Protein AF-A0A2Z5FTV1-F1 (afdb_monomer_lite)

Sequence (149 aa):
MIPKPLNTVTEEDLVSLVTNGVAEGRTIDYKRDLPGNSDGDKKELLADVSSFANTGGGDLVFGMDEAGGLPTLITGTGAADLDLEVRRLDSIIAAGLSPRIRHSIRSVTTAAGPSVLIIRVERSWAGPHRSSMAAMTSSMAGTPAANIR

Radius of gyration: 22.81 Å; chains: 1; bounding box: 42×76×60 Å

pLDDT: mean 82.31, std 16.93, range [32.03, 95.31]

Foldseek 3Di:
DQPDDPVPDAVVSVVVQQVVQVFDDQAEDEEQEQQDPDPVSLVVLLVNLVSLQQPAWHKYKYQFDDDPRTTHDRRAHPDPDVVVVLVVSVVSQQVPDPPRWDKDKDWYADPVGGIMIMITTHHHPPDDPDPPPVPPPDDDDDDDDDDDD

Structure (mmCIF, N/CA/C/O backbone):
data_AF-A0A2Z5FTV1-F1
#
_entry.id   AF-A0A2Z5FTV1-F1
#
loop_
_atom_site.group_PDB
_atom_site.id
_atom_site.type_symbol
_atom_site.label_atom_id
_atom_site.label_alt_id
_atom_site.label_comp_id
_atom_site.label_asym_id
_atom_site.label_entity_id
_atom_site.label_seq_id
_atom_site.pdbx_PDB_ins_code
_atom_site.Cartn_x
_atom_site.Cartn_y
_atom_site.Cartn_z
_atom_site.occupancy
_atom_site.B_iso_or_equiv
_atom_site.auth_seq_id
_atom_site.auth_comp_id
_atom_site.auth_asym_id
_atom_site.auth_atom_id
_atom_site.pdbx_PDB_model_num
ATOM 1 N N . MET A 1 1 ? -5.127 -10.205 -1.981 1.00 82.75 1 MET A N 1
ATOM 2 C CA . MET A 1 1 ? -5.760 -9.176 -2.829 1.00 82.75 1 MET A CA 1
ATOM 3 C C . MET A 1 1 ? -7.222 -9.069 -2.445 1.00 82.75 1 MET A C 1
ATOM 5 O O . MET A 1 1 ? -7.867 -10.096 -2.257 1.00 82.75 1 MET A O 1
ATOM 9 N N . ILE A 1 2 ? -7.738 -7.851 -2.326 1.00 86.06 2 ILE A N 1
ATOM 10 C CA . ILE A 1 2 ? -9.138 -7.566 -2.016 1.00 86.06 2 ILE A CA 1
ATOM 11 C C . ILE A 1 2 ? -9.994 -8.017 -3.215 1.00 86.06 2 ILE A C 1
ATOM 13 O O . ILE A 1 2 ? -9.803 -7.488 -4.317 1.00 86.06 2 ILE A O 1
ATOM 17 N N . PRO A 1 3 ? -10.936 -8.968 -3.048 1.00 84.94 3 PRO A N 1
ATOM 18 C CA . PRO A 1 3 ? -11.700 -9.582 -4.140 1.00 84.94 3 PRO A CA 1
ATOM 19 C C . PRO A 1 3 ? -12.846 -8.683 -4.644 1.00 84.94 3 PRO A C 1
ATOM 21 O O . PRO A 1 3 ? -13.974 -9.127 -4.839 1.00 84.94 3 PRO A O 1
ATOM 24 N N . LYS A 1 4 ? -12.566 -7.393 -4.841 1.00 88.12 4 LYS A N 1
ATOM 25 C CA . LYS A 1 4 ? -13.489 -6.378 -5.360 1.00 88.12 4 LYS A CA 1
ATOM 26 C C . LYS A 1 4 ? -12.749 -5.425 -6.291 1.00 88.12 4 LYS A C 1
ATOM 28 O O . LYS A 1 4 ? -11.550 -5.233 -6.094 1.00 88.12 4 LYS A O 1
ATOM 33 N N . PRO A 1 5 ? -13.417 -4.807 -7.278 1.00 88.12 5 PRO A N 1
ATOM 34 C CA . PRO A 1 5 ? -12.839 -3.716 -8.058 1.00 88.12 5 PRO A CA 1
ATOM 35 C C . PRO A 1 5 ? -12.272 -2.619 -7.151 1.00 88.12 5 PRO A C 1
ATOM 37 O O . PRO A 1 5 ? -12.908 -2.236 -6.167 1.00 88.12 5 PRO A O 1
ATOM 40 N N . LEU A 1 6 ? -11.071 -2.112 -7.465 1.00 89.88 6 LEU A N 1
ATOM 41 C CA . LEU A 1 6 ? -10.389 -1.169 -6.575 1.00 89.88 6 LEU A CA 1
ATOM 42 C C . LEU A 1 6 ? -11.251 0.067 -6.323 1.00 89.88 6 LEU A C 1
ATOM 44 O O . LEU A 1 6 ? -11.287 0.530 -5.198 1.00 89.88 6 LEU A O 1
ATOM 48 N N . ASN A 1 7 ? -11.984 0.555 -7.324 1.00 89.19 7 ASN A N 1
ATOM 49 C CA . ASN A 1 7 ? -12.878 1.715 -7.254 1.00 89.19 7 ASN A CA 1
ATOM 50 C C . ASN A 1 7 ? -14.146 1.518 -6.402 1.00 89.19 7 ASN A C 1
ATOM 52 O O . ASN A 1 7 ? -14.810 2.507 -6.105 1.00 89.19 7 ASN A O 1
ATOM 56 N N . THR A 1 8 ? -14.480 0.290 -5.996 1.00 89.94 8 THR A N 1
ATOM 57 C CA . THR A 1 8 ? -15.671 0.002 -5.173 1.00 89.94 8 THR A CA 1
ATOM 58 C C . THR A 1 8 ? -15.354 -0.372 -3.729 1.00 89.94 8 THR A C 1
ATOM 60 O O . THR A 1 8 ? -16.274 -0.483 -2.934 1.00 89.94 8 THR A O 1
ATOM 63 N N . VAL A 1 9 ? -14.080 -0.577 -3.380 1.00 92.00 9 VAL A N 1
ATOM 64 C CA . VAL A 1 9 ? -13.615 -0.807 -1.996 1.00 92.00 9 VAL A CA 1
ATOM 65 C C . VAL A 1 9 ? -14.124 0.281 -1.033 1.00 92.00 9 VAL A C 1
ATOM 67 O O . VAL A 1 9 ? -13.969 1.473 -1.287 1.00 92.00 9 VAL A O 1
ATOM 70 N N . THR A 1 10 ? -14.742 -0.084 0.074 1.00 92.00 10 THR A N 1
ATOM 71 C CA . THR A 1 10 ? -15.203 0.888 1.080 1.00 92.00 10 THR A CA 1
ATOM 72 C C . THR A 1 10 ? -14.448 0.716 2.391 1.00 92.00 10 THR A C 1
ATOM 74 O O . THR A 1 10 ? -13.625 -0.184 2.542 1.00 92.00 10 THR A O 1
ATOM 77 N N . GLU A 1 11 ? -14.718 1.586 3.362 1.00 91.06 11 GLU A N 1
ATOM 78 C CA . GLU A 1 11 ? -14.244 1.391 4.734 1.00 91.06 11 GLU A CA 1
ATOM 79 C C . GLU A 1 11 ? -14.677 0.030 5.301 1.00 91.06 11 GLU A C 1
ATOM 81 O O . GLU A 1 11 ? -13.872 -0.648 5.932 1.00 91.06 11 GLU A O 1
ATOM 86 N N . GLU A 1 12 ? -15.905 -0.417 5.021 1.00 91.38 12 GLU A N 1
ATOM 87 C CA . GLU A 1 12 ? -16.414 -1.720 5.478 1.00 91.38 12 GLU A CA 1
ATOM 88 C C . GLU A 1 12 ? -15.550 -2.887 4.985 1.00 91.38 12 GLU A C 1
ATOM 90 O O . GLU A 1 12 ? -15.354 -3.872 5.700 1.00 91.38 12 GLU A O 1
ATOM 95 N N . ASP A 1 13 ? -14.989 -2.772 3.779 1.00 92.19 13 ASP A N 1
ATOM 96 C CA . ASP A 1 13 ? -14.063 -3.766 3.242 1.00 92.19 13 ASP A CA 1
ATOM 97 C C . ASP A 1 13 ? -12.748 -3.785 4.024 1.00 92.19 13 ASP A C 1
ATOM 99 O O . ASP A 1 13 ? -12.241 -4.860 4.338 1.00 92.19 13 ASP A O 1
ATOM 103 N N . LEU A 1 14 ? -12.217 -2.616 4.391 1.00 91.06 14 LEU A N 1
ATOM 104 C CA . LEU A 1 14 ? -11.002 -2.505 5.205 1.00 91.06 14 LEU A CA 1
ATOM 105 C C . LEU A 1 14 ? -11.221 -3.068 6.612 1.00 91.06 14 LEU A C 1
ATOM 107 O O . LEU A 1 14 ? -10.403 -3.842 7.107 1.00 91.06 14 LEU A O 1
ATOM 111 N N . VAL A 1 15 ? -12.365 -2.753 7.226 1.00 91.50 15 VAL A N 1
ATOM 112 C CA . VAL A 1 15 ? -12.777 -3.325 8.516 1.00 91.50 15 VAL A CA 1
ATOM 113 C C . VAL A 1 15 ? -12.927 -4.840 8.407 1.00 91.50 15 VAL A C 1
ATOM 115 O O . VAL A 1 15 ? -12.537 -5.566 9.321 1.00 91.50 15 VAL A O 1
ATOM 118 N N . SER A 1 16 ? -13.424 -5.344 7.276 1.00 92.19 16 SER A N 1
ATOM 119 C CA . SER A 1 16 ? -13.532 -6.783 7.029 1.00 92.19 16 SER A CA 1
ATOM 120 C C . SER A 1 16 ? -12.166 -7.462 6.915 1.00 92.19 16 SER A C 1
ATOM 122 O O . SER A 1 16 ? -12.046 -8.613 7.328 1.00 92.19 16 SER A O 1
ATOM 124 N N . LEU A 1 17 ? -11.128 -6.790 6.400 1.00 91.75 17 LEU A N 1
ATOM 125 C CA . LEU A 1 17 ? -9.764 -7.343 6.369 1.00 91.75 17 LEU A CA 1
ATOM 126 C C . LEU A 1 17 ? -9.221 -7.570 7.783 1.00 91.75 17 LEU A C 1
ATOM 128 O O . LEU A 1 17 ? -8.705 -8.650 8.064 1.00 91.75 17 LEU A O 1
ATOM 132 N N . VAL A 1 18 ? -9.398 -6.585 8.669 1.00 91.19 18 VAL A N 1
ATOM 133 C CA . VAL A 1 18 ? -9.009 -6.673 10.087 1.00 91.19 18 VAL A CA 1
ATOM 134 C C . VAL A 1 18 ? -9.840 -7.736 10.805 1.00 91.19 18 VAL A C 1
ATOM 136 O O . VAL A 1 18 ? -9.303 -8.635 11.444 1.00 91.19 18 VAL A O 1
ATOM 139 N N . THR A 1 19 ? -11.164 -7.682 10.651 1.00 91.94 19 THR A N 1
ATOM 140 C CA . THR A 1 19 ? -12.105 -8.564 11.362 1.00 91.94 19 THR A CA 1
ATOM 141 C C . THR A 1 19 ? -11.921 -10.033 10.989 1.00 91.94 19 THR A C 1
ATOM 143 O O . THR A 1 19 ? -11.999 -10.905 11.851 1.00 91.94 19 THR A O 1
ATOM 146 N N . ASN A 1 20 ? -11.659 -10.319 9.712 1.00 91.69 20 ASN A N 1
ATOM 147 C CA . ASN A 1 20 ? -11.409 -11.680 9.241 1.00 91.69 20 ASN A CA 1
ATOM 148 C C . ASN A 1 20 ? -9.946 -12.117 9.421 1.00 91.69 20 ASN A C 1
ATOM 150 O O . ASN A 1 20 ? -9.627 -13.256 9.085 1.00 91.69 20 ASN A O 1
ATOM 154 N N . GLY A 1 21 ? -9.063 -11.234 9.903 1.00 89.25 21 GLY A N 1
ATOM 155 C CA . GLY A 1 21 ? -7.637 -11.514 10.058 1.00 89.25 21 GLY A CA 1
ATOM 156 C C . GLY A 1 21 ? -7.000 -11.968 8.747 1.00 89.25 21 GLY A C 1
ATOM 157 O O . GLY A 1 21 ? -6.364 -13.021 8.697 1.00 89.25 21 GLY A O 1
ATOM 158 N N . VAL A 1 22 ? -7.233 -11.228 7.659 1.00 91.62 22 VAL A N 1
ATOM 159 C CA . VAL A 1 22 ? -6.688 -11.590 6.346 1.00 91.62 22 VAL A CA 1
ATOM 160 C C . VAL A 1 22 ? -5.177 -11.424 6.383 1.00 91.62 22 VAL A C 1
ATOM 162 O O . VAL A 1 22 ? -4.681 -10.307 6.317 1.00 91.62 22 VAL A O 1
ATOM 165 N N . ALA A 1 23 ? -4.458 -12.538 6.490 1.00 92.31 23 ALA A N 1
ATOM 166 C CA . ALA A 1 23 ? -3.008 -12.512 6.552 1.00 92.31 23 ALA A CA 1
ATOM 167 C C . ALA A 1 23 ? -2.381 -11.956 5.269 1.00 92.31 23 ALA A C 1
ATOM 169 O O . ALA A 1 23 ? -2.858 -12.200 4.152 1.00 92.31 23 ALA A O 1
ATOM 170 N N . GLU A 1 24 ? -1.270 -11.258 5.452 1.00 92.19 24 GLU A N 1
ATOM 171 C CA . GLU A 1 24 ? -0.357 -10.881 4.395 1.00 92.19 24 GLU A CA 1
ATOM 172 C C . GLU A 1 24 ? 0.115 -12.092 3.612 1.00 92.19 24 GLU A C 1
ATOM 174 O O . GLU A 1 24 ? 0.171 -13.239 4.073 1.00 92.19 24 GLU A O 1
ATOM 179 N N . GLY A 1 25 ? 0.496 -11.822 2.375 1.00 88.62 25 GLY A N 1
ATOM 180 C CA . GLY A 1 25 ? 1.138 -12.829 1.573 1.00 88.62 25 GLY A CA 1
ATOM 181 C C . GLY A 1 25 ? 1.437 -12.316 0.189 1.00 88.62 25 GLY A C 1
ATOM 182 O O . GLY A 1 25 ? 1.644 -11.139 -0.065 1.00 88.62 25 GLY A O 1
ATOM 183 N N . ARG A 1 26 ? 1.411 -13.230 -0.774 1.00 86.81 26 ARG A N 1
ATOM 184 C CA . ARG A 1 26 ? 1.874 -12.951 -2.139 1.00 86.81 26 ARG A CA 1
ATOM 185 C C . ARG A 1 26 ? 1.033 -11.930 -2.911 1.00 86.81 26 ARG A C 1
ATOM 187 O O . ARG A 1 26 ? 1.393 -11.602 -4.032 1.00 86.81 26 ARG A O 1
ATOM 194 N N . THR A 1 27 ? -0.118 -11.518 -2.380 1.00 90.50 27 THR A N 1
ATOM 195 C CA . THR A 1 27 ? -1.101 -10.694 -3.105 1.00 90.50 27 THR A CA 1
ATOM 196 C C . THR A 1 27 ? -1.688 -9.558 -2.268 1.00 90.50 27 THR A C 1
ATOM 198 O O . THR A 1 27 ? -2.609 -8.885 -2.735 1.00 90.50 27 THR A O 1
ATOM 201 N N . ILE A 1 28 ? -1.257 -9.395 -1.018 1.00 93.62 28 ILE A N 1
ATOM 202 C CA . ILE A 1 28 ? -1.660 -8.290 -0.148 1.00 93.62 28 ILE A CA 1
ATOM 203 C C . ILE A 1 28 ? -0.578 -8.062 0.899 1.00 93.62 28 ILE A C 1
ATOM 205 O O . ILE A 1 28 ? -0.037 -9.038 1.418 1.00 93.62 28 ILE A O 1
ATOM 209 N N . ASP A 1 29 ? -0.282 -6.798 1.156 1.00 94.56 29 ASP A N 1
ATOM 210 C CA . ASP A 1 29 ? 0.739 -6.348 2.098 1.00 94.56 29 ASP A CA 1
ATOM 211 C C . ASP A 1 29 ? 0.236 -5.072 2.789 1.00 94.56 29 ASP A C 1
ATOM 213 O O . ASP A 1 29 ? -0.327 -4.191 2.119 1.00 94.56 29 ASP A O 1
ATOM 217 N N . TYR A 1 30 ? 0.365 -5.004 4.114 1.00 95.06 30 TYR A N 1
ATOM 218 C CA . TYR A 1 30 ? -0.129 -3.907 4.937 1.00 95.06 30 TYR A CA 1
ATOM 219 C C . TYR A 1 30 ? 1.046 -3.074 5.436 1.00 95.06 30 TYR A C 1
ATOM 221 O O . TYR A 1 30 ? 2.045 -3.565 5.944 1.00 95.06 30 TYR A O 1
ATOM 229 N N . LYS A 1 31 ? 0.930 -1.757 5.298 1.00 93.50 31 LYS A N 1
ATOM 230 C CA . LYS A 1 31 ? 1.939 -0.818 5.775 1.00 93.50 31 LYS A CA 1
ATOM 231 C C . LYS A 1 31 ? 1.261 0.281 6.565 1.00 93.50 31 LYS A C 1
ATOM 233 O O . LYS A 1 31 ? 0.246 0.847 6.155 1.00 93.50 31 LYS A O 1
ATOM 238 N N . ARG A 1 32 ? 1.862 0.637 7.691 1.00 92.00 32 ARG A N 1
ATOM 239 C CA . ARG A 1 32 ? 1.350 1.715 8.532 1.00 92.00 32 ARG A CA 1
ATOM 240 C C . ARG A 1 32 ? 1.528 3.078 7.864 1.00 92.00 32 ARG A C 1
ATOM 242 O O . ARG A 1 32 ? 0.561 3.822 7.723 1.00 92.00 32 ARG A O 1
ATOM 249 N N . ASP A 1 33 ? 2.744 3.371 7.417 1.00 91.31 33 ASP A N 1
ATOM 250 C CA . ASP A 1 33 ? 3.137 4.696 6.940 1.00 91.31 33 ASP A CA 1
ATOM 251 C C . ASP A 1 33 ? 3.338 4.723 5.420 1.00 91.31 33 ASP A C 1
ATOM 253 O O . ASP A 1 33 ? 3.762 3.741 4.807 1.00 91.31 33 ASP A O 1
ATOM 257 N N . LEU A 1 34 ? 3.046 5.871 4.801 1.00 91.44 34 LEU A N 1
ATOM 258 C CA . LEU A 1 34 ? 3.368 6.106 3.392 1.00 91.44 34 LEU A CA 1
ATOM 259 C C . LEU A 1 34 ? 4.890 6.203 3.201 1.00 91.44 34 LEU A C 1
ATOM 261 O O . LEU A 1 34 ? 5.576 6.762 4.060 1.00 91.44 34 LEU A O 1
ATOM 265 N N . PRO A 1 35 ? 5.431 5.747 2.057 1.00 91.06 35 PRO A N 1
ATOM 266 C CA . PRO A 1 35 ? 6.856 5.876 1.786 1.00 91.06 35 PRO A CA 1
ATOM 267 C C . PRO A 1 35 ? 7.224 7.358 1.680 1.00 91.06 35 PRO A C 1
ATOM 269 O O . PRO A 1 35 ? 6.536 8.133 1.010 1.00 91.06 35 PRO A O 1
ATOM 272 N N . GLY A 1 36 ? 8.315 7.760 2.326 1.00 89.19 36 GLY A N 1
ATOM 273 C CA . GLY A 1 36 ? 8.804 9.134 2.307 1.00 89.19 36 GLY A CA 1
ATOM 274 C C . GLY A 1 36 ? 9.359 9.584 0.948 1.00 89.19 36 GLY A C 1
ATOM 275 O O . GLY A 1 36 ? 9.102 9.005 -0.111 1.00 89.19 36 GLY A O 1
ATOM 276 N N . ASN A 1 37 ? 10.117 10.683 0.967 1.00 87.06 37 ASN A N 1
ATOM 277 C CA . ASN A 1 37 ? 10.755 11.252 -0.228 1.00 87.06 37 ASN A CA 1
ATOM 278 C C . ASN A 1 37 ? 12.220 10.839 -0.399 1.00 87.06 37 ASN A C 1
ATOM 280 O O . ASN A 1 37 ? 12.860 11.273 -1.364 1.00 87.06 37 ASN A O 1
ATOM 284 N N . SER A 1 38 ? 12.754 10.024 0.513 1.00 91.50 38 SER A N 1
ATOM 285 C CA . SER A 1 38 ? 14.125 9.549 0.401 1.00 91.50 38 SER A CA 1
ATOM 286 C C . SER A 1 38 ? 14.262 8.548 -0.748 1.00 91.50 38 SER A C 1
ATOM 288 O O . SER A 1 38 ? 13.298 7.914 -1.181 1.00 91.50 38 SER A O 1
ATOM 290 N N . ASP A 1 39 ? 15.478 8.395 -1.265 1.00 90.25 39 ASP A N 1
ATOM 291 C CA . ASP A 1 39 ? 15.742 7.405 -2.312 1.00 90.25 39 ASP A CA 1
ATOM 292 C C . ASP A 1 39 ? 15.615 5.964 -1.797 1.00 90.25 39 ASP A C 1
ATOM 294 O O . ASP A 1 39 ? 15.376 5.062 -2.597 1.00 90.25 39 ASP A O 1
ATOM 298 N N . GLY A 1 40 ? 15.752 5.748 -0.484 1.00 92.31 40 GLY A N 1
ATOM 299 C CA . GLY A 1 40 ? 15.471 4.464 0.160 1.00 92.31 40 GLY A CA 1
ATOM 300 C C . GLY A 1 40 ? 13.989 4.119 0.062 1.00 92.31 40 GLY A C 1
ATOM 301 O O . GLY A 1 40 ? 13.642 3.120 -0.561 1.00 92.31 40 GLY A O 1
ATOM 302 N N . ASP A 1 41 ? 13.122 5.012 0.544 1.00 92.31 41 ASP A N 1
ATOM 303 C CA . ASP A 1 41 ? 11.668 4.790 0.564 1.00 92.31 41 ASP A CA 1
ATOM 304 C C . ASP A 1 41 ? 11.098 4.589 -0.847 1.00 92.31 41 ASP A C 1
ATOM 306 O O . ASP A 1 41 ? 10.248 3.732 -1.084 1.00 92.31 41 ASP A O 1
ATOM 310 N N . LYS A 1 42 ? 11.598 5.361 -1.825 1.00 92.62 42 LYS A N 1
ATOM 311 C CA . LYS A 1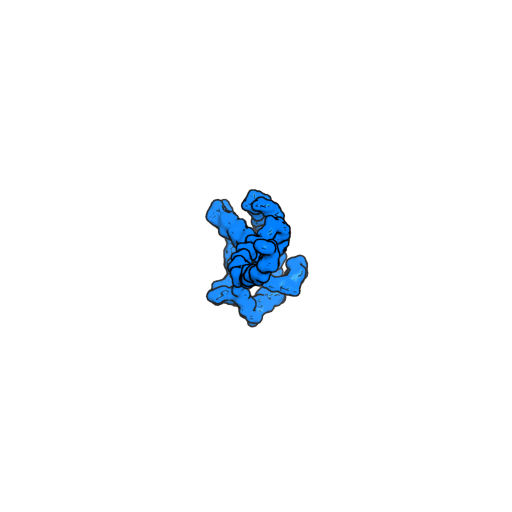 42 ? 11.216 5.189 -3.234 1.00 92.62 42 LYS A CA 1
ATOM 312 C C . LYS A 1 42 ? 11.620 3.814 -3.752 1.00 92.62 42 LYS A C 1
ATOM 314 O O . LYS A 1 42 ? 10.842 3.187 -4.462 1.00 92.62 42 LYS A O 1
ATOM 319 N N . LYS A 1 43 ? 12.833 3.346 -3.438 1.00 92.56 43 LYS A N 1
ATOM 320 C CA . LYS A 1 43 ? 13.306 2.024 -3.873 1.00 92.56 43 LYS A CA 1
ATOM 321 C C . LYS A 1 43 ? 12.491 0.902 -3.249 1.00 92.56 43 LYS A C 1
ATOM 323 O O . LYS A 1 43 ? 12.184 -0.044 -3.963 1.00 92.56 43 LYS A O 1
ATOM 328 N N . GLU A 1 44 ? 12.126 1.017 -1.976 1.00 93.75 44 GLU A N 1
ATOM 329 C CA . GLU A 1 44 ? 11.261 0.042 -1.304 1.00 93.75 44 GLU A CA 1
ATOM 330 C C . GLU A 1 44 ? 9.880 -0.017 -1.959 1.00 93.75 44 GLU A C 1
ATOM 332 O O . GLU A 1 44 ? 9.456 -1.089 -2.385 1.00 93.75 44 GLU A O 1
ATOM 337 N N . LEU A 1 45 ? 9.242 1.138 -2.192 1.00 93.25 45 LEU A N 1
ATOM 338 C CA . LEU A 1 45 ? 7.972 1.204 -2.923 1.00 93.25 45 LEU A CA 1
ATOM 339 C C . LEU A 1 45 ? 8.069 0.536 -4.304 1.00 93.25 45 LEU A C 1
ATOM 341 O O . LEU A 1 45 ? 7.202 -0.247 -4.692 1.00 93.25 45 LEU A O 1
ATOM 345 N N . LEU A 1 46 ? 9.119 0.849 -5.067 1.00 92.81 46 LEU A N 1
ATOM 346 C CA . LEU A 1 46 ? 9.333 0.277 -6.396 1.00 92.81 46 LEU A CA 1
ATOM 347 C C . LEU A 1 46 ? 9.586 -1.233 -6.334 1.00 92.81 46 LEU A C 1
ATOM 349 O O . LEU A 1 46 ? 9.095 -1.967 -7.195 1.00 92.81 46 LEU A O 1
ATOM 353 N N . ALA A 1 47 ? 10.326 -1.701 -5.328 1.00 92.25 47 ALA A N 1
ATOM 354 C CA . ALA A 1 47 ? 10.585 -3.115 -5.109 1.00 92.25 47 ALA A CA 1
ATOM 355 C C . ALA A 1 47 ? 9.278 -3.869 -4.836 1.00 92.25 47 ALA A C 1
ATOM 357 O O . ALA A 1 47 ? 8.996 -4.844 -5.538 1.00 92.25 47 ALA A O 1
ATOM 358 N N . ASP A 1 48 ? 8.442 -3.367 -3.928 1.00 92.50 48 ASP A N 1
ATOM 359 C CA . ASP A 1 48 ? 7.159 -3.982 -3.578 1.00 92.50 48 ASP A CA 1
ATOM 360 C C . ASP A 1 48 ? 6.211 -4.033 -4.785 1.00 92.50 48 ASP A C 1
ATOM 362 O O . ASP A 1 48 ? 5.689 -5.095 -5.142 1.00 92.50 48 ASP A O 1
ATOM 366 N N . VAL A 1 49 ? 6.065 -2.914 -5.506 1.00 92.44 49 VAL A N 1
ATOM 367 C CA . VAL A 1 49 ? 5.238 -2.851 -6.723 1.00 92.44 49 VAL A CA 1
ATOM 368 C C . VAL A 1 49 ? 5.754 -3.818 -7.793 1.00 92.44 49 VAL A C 1
ATOM 370 O O . VAL A 1 49 ? 4.970 -4.544 -8.409 1.00 92.44 49 VAL A O 1
ATOM 373 N N . SER A 1 50 ? 7.071 -3.880 -8.008 1.00 90.06 50 SER A N 1
ATOM 374 C CA . SER A 1 50 ? 7.662 -4.803 -8.984 1.00 90.06 50 SER A CA 1
ATOM 375 C C . SER A 1 50 ? 7.463 -6.272 -8.593 1.00 90.06 50 SER A C 1
ATOM 377 O O . SER A 1 50 ? 7.195 -7.113 -9.454 1.00 90.06 50 SER A O 1
ATOM 379 N N . SER A 1 51 ? 7.527 -6.586 -7.296 1.00 90.25 51 SER A N 1
ATOM 380 C CA . SER A 1 51 ? 7.320 -7.931 -6.759 1.00 90.25 51 SER A CA 1
ATOM 381 C C . SER A 1 51 ? 5.898 -8.426 -7.041 1.00 90.25 51 SER A C 1
ATOM 383 O O . SER A 1 51 ? 5.705 -9.533 -7.560 1.00 90.25 51 SER A O 1
ATOM 385 N N . PHE A 1 52 ? 4.890 -7.577 -6.818 1.00 91.56 52 PHE A N 1
ATOM 386 C CA . PHE A 1 52 ? 3.508 -7.903 -7.176 1.00 91.56 52 PHE A CA 1
ATOM 387 C C . PHE A 1 52 ? 3.322 -8.067 -8.684 1.00 91.56 52 PHE A C 1
ATOM 389 O O . PHE A 1 52 ? 2.713 -9.045 -9.127 1.00 91.56 52 PHE A O 1
ATOM 396 N N . ALA A 1 53 ? 3.898 -7.172 -9.486 1.00 89.69 53 ALA A N 1
ATOM 397 C CA . ALA A 1 53 ? 3.793 -7.236 -10.941 1.00 89.69 53 ALA A CA 1
ATOM 398 C C . ALA A 1 53 ? 4.381 -8.528 -11.535 1.00 89.69 53 ALA A C 1
ATOM 400 O O . ALA A 1 53 ? 3.812 -9.079 -12.480 1.00 89.69 53 ALA A O 1
ATOM 401 N N . ASN A 1 54 ? 5.493 -9.010 -10.966 1.00 86.00 54 ASN A N 1
ATOM 402 C CA . ASN A 1 54 ? 6.212 -10.218 -11.390 1.00 86.00 54 ASN A CA 1
ATOM 403 C C . AS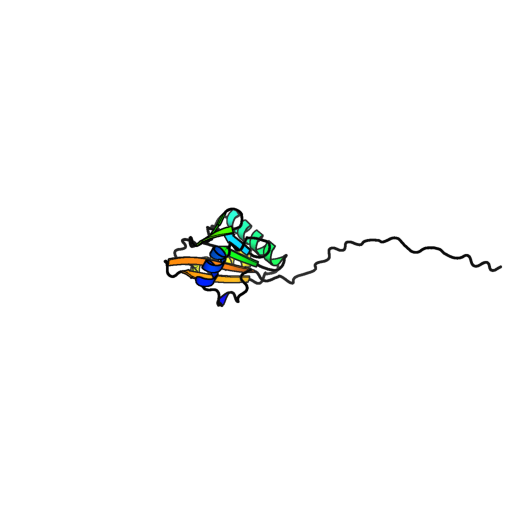N A 1 54 ? 5.519 -11.526 -10.986 1.00 86.00 54 ASN A C 1
ATOM 405 O O . ASN A 1 54 ? 5.867 -12.600 -11.484 1.00 86.00 54 ASN A O 1
ATOM 409 N N . THR A 1 55 ? 4.572 -11.462 -10.054 1.00 83.75 55 THR A N 1
ATOM 410 C CA . THR A 1 55 ? 3.877 -12.635 -9.532 1.00 83.75 55 THR A CA 1
ATOM 411 C C . THR A 1 55 ? 2.468 -12.731 -10.118 1.00 83.75 55 THR A C 1
ATOM 413 O O . THR A 1 55 ? 2.303 -13.097 -11.282 1.00 83.75 55 THR A O 1
ATOM 416 N N . GLY A 1 56 ? 1.442 -12.456 -9.315 1.00 84.44 56 GLY A N 1
ATOM 417 C CA . GLY A 1 56 ? 0.034 -12.533 -9.707 1.00 84.44 56 GLY A CA 1
ATOM 418 C C . GLY A 1 56 ? -0.678 -11.182 -9.720 1.00 84.44 56 GLY A C 1
ATOM 419 O O . GLY A 1 56 ? -1.882 -11.156 -9.960 1.00 84.44 56 GLY A O 1
ATOM 420 N N . GLY A 1 57 ? 0.041 -10.088 -9.462 1.00 90.38 57 GLY A N 1
ATOM 421 C CA . GLY A 1 57 ? -0.546 -8.844 -8.976 1.00 90.38 57 GLY A CA 1
ATOM 422 C C . GLY A 1 57 ? -0.801 -8.886 -7.466 1.00 90.38 57 GLY A C 1
ATOM 423 O O . GLY A 1 57 ? -0.621 -9.915 -6.808 1.00 90.38 57 GLY A O 1
ATOM 424 N N . GLY A 1 58 ? -1.223 -7.755 -6.912 1.00 94.00 58 GLY A N 1
ATOM 425 C CA . GLY A 1 58 ? -1.507 -7.634 -5.486 1.00 94.00 58 GLY A CA 1
ATOM 426 C C . GLY A 1 58 ? -1.902 -6.228 -5.061 1.00 94.00 58 GLY A C 1
ATOM 427 O O . GLY A 1 58 ? -1.946 -5.315 -5.885 1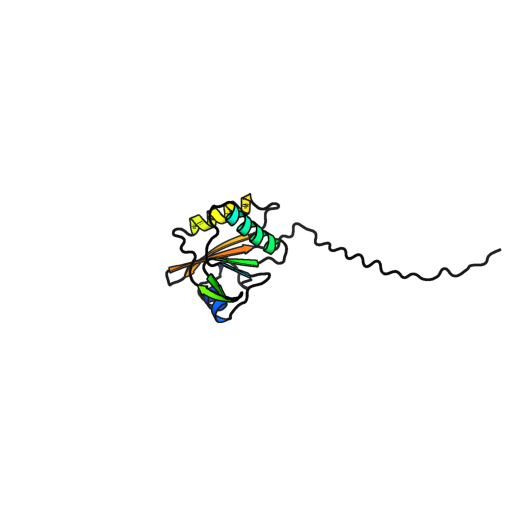.00 94.00 58 GLY A O 1
ATOM 428 N N . ASP A 1 59 ? -2.197 -6.089 -3.771 1.00 95.31 59 ASP A N 1
ATOM 429 C CA . ASP A 1 59 ? -2.609 -4.833 -3.146 1.00 95.31 59 ASP A CA 1
ATOM 430 C C . ASP A 1 59 ? -1.616 -4.425 -2.053 1.00 95.31 59 ASP A C 1
ATOM 432 O O . ASP A 1 59 ? -1.425 -5.164 -1.093 1.00 95.31 59 ASP A O 1
ATOM 436 N N . LEU A 1 60 ? -1.032 -3.235 -2.179 1.00 95.00 60 LEU A N 1
ATOM 437 C CA . LEU A 1 60 ? -0.331 -2.556 -1.088 1.00 95.00 60 LEU A CA 1
ATOM 438 C C . LEU A 1 60 ? -1.319 -1.649 -0.371 1.00 95.00 60 LEU A C 1
ATOM 440 O O . LEU A 1 60 ? -1.907 -0.771 -1.008 1.00 95.00 60 LEU A O 1
ATOM 444 N N . VAL A 1 61 ? -1.503 -1.849 0.928 1.00 95.00 61 VAL A N 1
ATOM 445 C CA . VAL A 1 61 ? -2.484 -1.112 1.724 1.00 95.00 61 VAL A CA 1
ATOM 446 C C . VAL A 1 61 ? -1.766 -0.285 2.785 1.00 95.00 61 VAL A C 1
ATOM 448 O O . VAL A 1 61 ? -1.228 -0.826 3.742 1.00 95.00 61 VAL A O 1
ATOM 451 N N . PHE A 1 62 ? -1.777 1.035 2.618 1.00 94.94 62 PHE A N 1
ATOM 452 C CA . PHE A 1 62 ? -1.144 1.997 3.515 1.00 94.94 62 PHE A CA 1
ATOM 453 C C . PHE A 1 62 ? -2.136 2.610 4.501 1.00 94.94 62 PHE A C 1
ATOM 455 O O . PHE A 1 62 ? -3.251 2.969 4.117 1.00 94.94 62 PHE A O 1
ATOM 462 N N . GLY A 1 63 ? -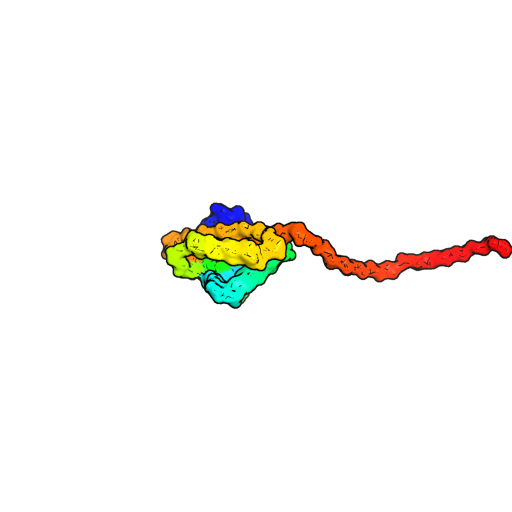1.707 2.835 5.741 1.00 92.75 63 GLY A N 1
ATOM 463 C CA . GLY A 1 63 ? -2.560 3.330 6.822 1.00 92.75 63 GLY A CA 1
ATOM 464 C C . GLY A 1 63 ? -3.239 2.210 7.609 1.00 92.75 63 GLY A C 1
ATOM 465 O O . GLY A 1 63 ? -4.296 2.435 8.204 1.00 92.75 63 GLY A O 1
ATOM 466 N N . MET A 1 64 ? -2.662 1.008 7.583 1.00 92.56 64 MET A N 1
ATOM 467 C CA . MET A 1 64 ? -3.092 -0.126 8.395 1.00 92.56 64 MET A CA 1
ATOM 468 C C . MET A 1 64 ? -1.902 -0.676 9.177 1.00 92.56 64 MET A C 1
ATOM 470 O O . MET A 1 64 ? -0.832 -0.880 8.612 1.00 92.56 64 MET A O 1
ATOM 474 N N . ASP A 1 65 ? -2.098 -0.880 10.475 1.00 92.56 65 ASP A N 1
ATOM 475 C CA . ASP A 1 65 ? -1.125 -1.532 11.344 1.00 92.56 65 ASP A CA 1
ATOM 476 C C . ASP A 1 65 ? -1.234 -3.048 11.195 1.00 92.56 65 ASP A C 1
ATOM 478 O O . ASP A 1 65 ? -2.321 -3.586 10.941 1.00 92.56 65 ASP A O 1
ATOM 482 N N . GLU A 1 66 ? -0.109 -3.729 11.364 1.00 93.31 66 GLU A N 1
ATOM 483 C CA . GLU A 1 66 ? -0.025 -5.173 11.205 1.00 93.31 66 GLU A CA 1
ATOM 484 C C . GLU A 1 66 ? 0.857 -5.799 12.289 1.00 93.31 66 GLU A C 1
ATOM 486 O O . GLU A 1 66 ? 1.820 -5.206 12.776 1.00 93.31 66 GLU A O 1
ATOM 491 N N . ALA A 1 67 ? 0.464 -6.985 12.748 1.00 92.06 67 ALA A N 1
ATOM 492 C CA . ALA A 1 67 ? 1.175 -7.723 13.778 1.00 92.06 67 ALA A CA 1
ATOM 493 C C . ALA A 1 67 ? 1.342 -9.176 13.342 1.00 92.06 67 ALA A C 1
ATOM 495 O O . ALA A 1 67 ? 0.398 -9.967 13.370 1.00 92.06 67 ALA A O 1
ATOM 496 N N . GLY A 1 68 ? 2.568 -9.531 12.958 1.00 89.75 68 GLY A N 1
ATOM 497 C CA . GLY A 1 68 ? 2.895 -10.882 12.509 1.00 89.75 68 GLY A CA 1
ATOM 498 C C . GLY A 1 68 ? 2.232 -11.251 11.181 1.00 89.75 68 GLY A C 1
ATOM 499 O O . GLY A 1 68 ? 1.820 -12.401 11.024 1.00 89.75 68 GLY A O 1
ATOM 500 N N . GLY A 1 69 ? 2.099 -10.298 10.253 1.00 88.88 69 GLY A N 1
ATOM 501 C CA . GLY A 1 69 ? 1.439 -10.503 8.968 1.00 88.88 69 GLY A CA 1
ATOM 502 C C . GLY A 1 69 ? -0.082 -10.447 9.053 1.00 88.88 69 GLY A C 1
ATOM 503 O O . GLY A 1 69 ? -0.743 -10.915 8.134 1.00 88.88 69 GLY A O 1
ATOM 504 N N . LEU A 1 70 ? -0.672 -9.972 10.154 1.00 92.19 70 LEU A N 1
ATOM 505 C CA . LEU A 1 70 ? -2.123 -9.848 10.311 1.00 92.19 70 LEU A CA 1
ATOM 506 C C . LEU A 1 70 ? -2.507 -8.381 10.513 1.00 92.19 70 LEU A C 1
ATOM 508 O O . LEU A 1 70 ? -1.962 -7.750 11.418 1.00 92.19 70 LEU A O 1
ATOM 512 N N . PRO A 1 71 ? -3.481 -7.850 9.755 1.00 92.69 71 PRO A N 1
ATOM 513 C CA . PRO A 1 71 ? -3.943 -6.482 9.929 1.00 92.69 71 PRO A CA 1
ATOM 514 C C . PRO A 1 71 ? -4.663 -6.347 11.273 1.00 92.69 71 PRO A C 1
ATOM 516 O O . PRO A 1 71 ? -5.596 -7.098 11.565 1.00 92.69 71 PRO A O 1
ATOM 519 N N . THR A 1 72 ? -4.251 -5.381 12.090 1.00 92.19 72 THR A N 1
ATOM 520 C CA . THR A 1 72 ? -4.770 -5.197 13.456 1.00 92.19 72 THR A CA 1
ATOM 521 C C . THR A 1 72 ? -5.634 -3.956 13.600 1.00 92.19 72 THR A C 1
ATOM 523 O O . THR A 1 72 ? -6.630 -3.984 14.324 1.00 92.19 72 THR A O 1
ATOM 526 N N . LEU A 1 73 ? -5.274 -2.861 12.926 1.00 90.19 73 LEU A N 1
ATOM 527 C CA . LEU A 1 73 ? -5.935 -1.574 13.112 1.00 90.19 73 LEU A CA 1
ATOM 528 C C . LEU A 1 73 ? -5.838 -0.694 11.868 1.00 90.19 73 LEU A C 1
ATOM 530 O O . LEU A 1 73 ? -4.803 -0.626 11.214 1.00 90.19 73 LEU A O 1
ATOM 534 N N . ILE A 1 74 ? -6.902 0.055 11.586 1.00 91.12 74 ILE A N 1
ATOM 535 C CA . ILE A 1 74 ? -6.871 1.136 10.599 1.00 91.12 74 ILE A CA 1
ATOM 536 C C . ILE A 1 74 ? -6.357 2.399 11.295 1.00 91.12 74 ILE A C 1
ATOM 538 O O . ILE A 1 74 ? -7.092 3.054 12.030 1.00 91.12 74 ILE A O 1
ATOM 542 N N . THR A 1 75 ? -5.086 2.733 11.085 1.00 88.88 75 THR A N 1
ATOM 543 C CA . THR A 1 75 ? -4.455 3.933 11.661 1.00 88.88 75 THR A CA 1
ATOM 544 C C . THR A 1 75 ? -4.661 5.167 10.790 1.00 88.88 75 THR A C 1
ATOM 546 O O . THR A 1 75 ? -4.643 6.293 11.284 1.00 88.88 75 THR A O 1
ATOM 549 N N . GLY A 1 76 ? -4.855 4.954 9.487 1.00 88.44 76 GLY A N 1
ATOM 550 C CA . GLY A 1 76 ? -4.750 5.987 8.468 1.00 88.44 76 GLY A CA 1
ATOM 551 C C . GLY A 1 76 ? -3.304 6.375 8.178 1.00 88.44 76 GLY A C 1
ATOM 552 O O . GLY A 1 76 ? -2.395 6.125 8.966 1.00 88.44 76 GLY A O 1
ATOM 553 N N . THR A 1 77 ? -3.101 7.000 7.025 1.00 85.69 77 THR A N 1
ATOM 554 C CA . THR A 1 77 ? -1.783 7.426 6.537 1.00 85.69 77 THR A CA 1
ATOM 555 C C . THR A 1 77 ? -1.260 8.701 7.201 1.00 85.69 77 THR A C 1
ATOM 557 O O . THR A 1 77 ? -0.110 9.069 6.989 1.00 85.69 77 THR A O 1
ATOM 560 N N . GLY A 1 78 ? -2.108 9.431 7.936 1.00 80.62 78 GLY A N 1
ATOM 561 C CA . GLY A 1 78 ? -1.772 10.745 8.497 1.00 80.62 78 GLY A CA 1
ATOM 562 C C . GLY A 1 78 ? -1.512 11.839 7.449 1.00 80.62 78 GLY A C 1
ATOM 563 O O . GLY A 1 78 ? -1.085 12.935 7.809 1.00 80.62 78 GLY A O 1
ATOM 564 N N . ALA A 1 79 ? -1.757 11.565 6.163 1.00 81.94 79 ALA A N 1
ATOM 565 C CA . ALA A 1 79 ? -1.526 12.515 5.082 1.00 81.94 79 ALA A CA 1
ATOM 566 C C . ALA A 1 79 ? -2.525 13.679 5.140 1.00 81.94 79 ALA A C 1
ATOM 568 O O . ALA A 1 79 ? -3.734 13.466 5.225 1.00 81.94 79 ALA A O 1
ATOM 569 N N . ALA A 1 80 ? -2.015 14.910 5.041 1.00 79.69 80 ALA A N 1
ATOM 570 C CA . ALA A 1 80 ? -2.846 16.114 5.004 1.00 79.69 80 ALA A CA 1
ATOM 571 C C . ALA A 1 80 ? -3.623 16.256 3.682 1.00 79.69 80 ALA A C 1
ATOM 573 O O . ALA A 1 80 ? -4.748 16.746 3.681 1.00 79.69 80 ALA A O 1
ATOM 574 N N . ASP A 1 81 ? -3.023 15.820 2.570 1.00 85.56 81 ASP A N 1
ATOM 575 C CA . ASP A 1 81 ? -3.622 15.836 1.234 1.00 85.56 81 ASP A CA 1
ATOM 576 C C . ASP A 1 81 ? -3.340 14.500 0.533 1.00 85.56 81 ASP A C 1
ATOM 578 O O . ASP A 1 81 ? -2.236 14.235 0.052 1.00 85.56 81 ASP A O 1
ATOM 582 N N . LEU A 1 82 ? -4.354 13.636 0.492 1.00 86.31 82 LEU A N 1
ATOM 583 C CA . LEU A 1 82 ? -4.250 12.328 -0.153 1.00 86.31 82 LEU A CA 1
ATOM 584 C C . LEU A 1 82 ? -4.103 12.440 -1.663 1.00 86.31 82 LEU A C 1
ATOM 586 O O . LEU A 1 82 ? -3.427 11.607 -2.252 1.00 86.31 82 LEU A O 1
ATOM 590 N N . ASP A 1 83 ? -4.707 13.441 -2.299 1.00 88.00 83 ASP A N 1
ATOM 591 C CA . ASP A 1 83 ? -4.632 13.597 -3.752 1.00 88.00 83 ASP A CA 1
ATOM 592 C C . ASP A 1 83 ? -3.218 14.003 -4.175 1.00 88.00 83 ASP A C 1
ATOM 594 O O . ASP A 1 83 ? -2.735 13.631 -5.251 1.00 88.00 83 ASP A O 1
ATOM 598 N N . LEU A 1 84 ? -2.526 14.774 -3.334 1.00 90.56 84 LEU A N 1
ATOM 599 C CA . LEU A 1 84 ? -1.103 15.052 -3.495 1.00 90.56 84 LEU A CA 1
ATOM 600 C C . LEU A 1 84 ? -0.267 13.776 -3.343 1.00 90.56 84 LEU A C 1
ATOM 602 O O . LEU A 1 84 ? 0.569 13.501 -4.205 1.00 90.56 84 LEU A O 1
ATOM 606 N N . GLU A 1 85 ? -0.522 12.969 -2.311 1.00 91.94 85 GLU A N 1
ATOM 607 C CA . GLU A 1 85 ? 0.201 11.710 -2.093 1.00 91.94 85 GLU A CA 1
ATOM 608 C C . GLU A 1 85 ? -0.045 10.689 -3.211 1.00 91.94 85 GLU A C 1
ATOM 610 O O . GLU A 1 85 ? 0.903 10.089 -3.712 1.00 91.94 85 GLU A O 1
ATOM 615 N N . VAL A 1 86 ? -1.284 10.550 -3.688 1.00 92.12 86 VAL A N 1
ATOM 616 C CA . VAL A 1 86 ? -1.632 9.698 -4.835 1.00 92.12 86 VAL A CA 1
ATOM 617 C C . VAL A 1 86 ? -0.828 10.108 -6.066 1.00 92.12 86 VAL A C 1
ATOM 619 O O . VAL A 1 86 ? -0.169 9.266 -6.674 1.00 92.12 86 VAL A O 1
ATOM 622 N N . ARG A 1 87 ? -0.817 11.404 -6.411 1.00 92.62 87 ARG A N 1
ATOM 623 C CA . ARG A 1 87 ? -0.047 11.919 -7.558 1.00 92.62 87 ARG A CA 1
ATOM 624 C C . ARG A 1 87 ? 1.454 11.703 -7.396 1.00 92.62 87 ARG A C 1
ATOM 626 O O . ARG A 1 87 ? 2.145 11.408 -8.373 1.00 92.62 87 ARG A O 1
ATOM 633 N N . ARG A 1 88 ? 1.965 11.853 -6.174 1.00 93.38 88 ARG A N 1
ATOM 634 C CA . ARG A 1 88 ? 3.380 11.651 -5.855 1.00 93.38 88 ARG A CA 1
ATOM 635 C C . ARG A 1 88 ? 3.789 10.192 -6.048 1.00 93.38 88 ARG A C 1
ATOM 637 O O . ARG A 1 88 ? 4.775 9.932 -6.734 1.00 93.38 88 ARG A O 1
ATOM 644 N N . LEU A 1 89 ? 3.030 9.255 -5.483 1.00 93.12 89 LEU A N 1
ATOM 645 C CA . LEU A 1 89 ? 3.296 7.818 -5.591 1.00 93.12 89 LEU A CA 1
ATOM 646 C C . LEU A 1 89 ? 3.165 7.331 -7.036 1.00 93.12 89 LEU A C 1
ATOM 648 O O . LEU A 1 89 ? 4.050 6.624 -7.512 1.00 93.12 89 LEU A O 1
ATOM 652 N N . ASP A 1 90 ? 2.128 7.776 -7.751 1.00 93.12 90 ASP A N 1
ATOM 653 C CA . ASP A 1 90 ? 1.943 7.493 -9.181 1.00 93.12 90 ASP A CA 1
ATOM 654 C C . ASP A 1 90 ? 3.164 7.949 -9.996 1.00 93.12 90 ASP A C 1
ATOM 656 O O . ASP A 1 90 ? 3.739 7.174 -10.761 1.00 93.12 90 ASP A O 1
ATOM 660 N N . SER A 1 91 ? 3.652 9.169 -9.739 1.00 92.56 91 SER A N 1
ATOM 661 C CA . SER A 1 91 ? 4.844 9.712 -10.402 1.00 92.56 91 SER A CA 1
ATOM 662 C C . SER A 1 91 ? 6.109 8.899 -10.103 1.00 92.56 91 SER A C 1
ATOM 664 O O . SER A 1 91 ? 6.907 8.653 -11.010 1.00 92.56 91 SER A O 1
ATOM 666 N N . ILE A 1 92 ? 6.302 8.462 -8.851 1.00 92.56 92 ILE A N 1
ATOM 667 C CA . ILE A 1 92 ? 7.447 7.627 -8.454 1.00 92.56 92 ILE A CA 1
ATOM 668 C C . ILE A 1 92 ? 7.402 6.284 -9.189 1.00 92.56 92 ILE A C 1
ATOM 670 O O . ILE A 1 92 ? 8.400 5.886 -9.792 1.00 92.56 92 ILE A O 1
ATOM 674 N N . ILE A 1 93 ? 6.249 5.609 -9.188 1.00 91.88 93 ILE A N 1
ATOM 675 C CA . ILE A 1 93 ? 6.072 4.302 -9.834 1.00 91.88 93 ILE A CA 1
ATOM 676 C C . ILE A 1 93 ? 6.259 4.419 -11.351 1.00 91.88 93 ILE A C 1
ATOM 678 O O . ILE A 1 93 ? 6.993 3.631 -11.951 1.00 91.88 93 ILE A O 1
ATOM 682 N N . ALA A 1 94 ? 5.646 5.428 -11.973 1.00 89.19 94 ALA A N 1
ATOM 683 C CA . ALA A 1 94 ? 5.729 5.661 -13.411 1.00 89.19 94 ALA A CA 1
ATOM 684 C C . ALA A 1 94 ? 7.155 5.984 -13.889 1.00 89.19 94 ALA A C 1
ATOM 686 O O . ALA A 1 94 ? 7.518 5.615 -15.009 1.00 89.19 94 ALA A O 1
ATOM 687 N N . ALA A 1 95 ? 7.956 6.665 -13.062 1.00 90.19 95 ALA A N 1
ATOM 688 C CA . ALA A 1 95 ? 9.346 6.996 -13.370 1.00 90.19 95 ALA A CA 1
ATOM 689 C C . ALA A 1 95 ? 10.325 5.853 -13.054 1.00 90.19 95 ALA A C 1
ATOM 691 O O . ALA A 1 95 ? 11.356 5.733 -13.715 1.00 90.19 95 ALA A O 1
ATOM 692 N N . GLY A 1 96 ? 10.026 5.034 -12.043 1.00 86.75 96 GLY A N 1
ATOM 693 C CA . GLY A 1 96 ? 10.954 4.038 -11.512 1.00 86.75 96 GLY A CA 1
ATOM 694 C C . GLY A 1 96 ? 10.862 2.640 -12.128 1.00 86.75 96 GLY A C 1
ATOM 695 O O . GLY A 1 96 ? 11.791 1.856 -11.943 1.00 86.75 96 GLY A O 1
ATOM 696 N N . LEU A 1 97 ? 9.785 2.305 -12.853 1.00 85.44 97 LEU A N 1
ATOM 697 C CA . LEU A 1 97 ? 9.568 0.956 -13.400 1.00 85.44 97 LEU A CA 1
ATOM 698 C C . LEU A 1 97 ? 9.537 0.932 -14.934 1.00 85.44 97 LEU A C 1
ATOM 700 O O . LEU A 1 97 ? 8.752 1.630 -15.579 1.00 85.44 97 LEU A O 1
ATOM 704 N N . SER A 1 98 ? 10.363 0.059 -15.517 1.00 79.81 98 SER A N 1
ATOM 705 C CA . SER A 1 98 ? 10.399 -0.229 -16.954 1.00 79.81 98 SER A CA 1
ATOM 706 C C . SER A 1 98 ? 10.520 -1.743 -17.198 1.00 79.81 98 SER A C 1
ATOM 708 O O . SER A 1 98 ? 11.427 -2.356 -16.632 1.00 79.81 98 SER A O 1
ATOM 710 N N . PRO A 1 99 ? 9.661 -2.363 -18.034 1.00 81.06 99 PRO A N 1
ATOM 711 C CA . PRO A 1 99 ? 8.518 -1.767 -18.731 1.00 81.06 99 PRO A CA 1
ATOM 712 C C . PRO A 1 99 ? 7.440 -1.272 -17.756 1.00 81.06 99 PRO A C 1
ATOM 714 O O . PRO A 1 99 ? 7.344 -1.751 -16.628 1.00 81.06 99 PRO A O 1
ATOM 717 N N . ARG A 1 100 ? 6.632 -0.294 -18.191 1.00 81.31 100 ARG A N 1
ATOM 718 C CA . ARG A 1 100 ? 5.597 0.308 -17.339 1.00 81.31 100 ARG A CA 1
ATOM 719 C C . ARG A 1 100 ? 4.615 -0.756 -16.858 1.00 81.31 100 ARG A C 1
ATOM 721 O O . ARG A 1 100 ? 3.997 -1.452 -17.665 1.00 81.31 100 ARG A O 1
ATOM 728 N N . ILE A 1 101 ? 4.453 -0.835 -15.545 1.00 86.50 101 ILE A N 1
ATOM 729 C CA . ILE A 1 101 ? 3.524 -1.751 -14.892 1.00 86.50 101 ILE A CA 1
ATOM 730 C C . ILE A 1 101 ? 2.168 -1.063 -14.741 1.00 86.50 101 ILE A C 1
ATOM 732 O O . ILE A 1 101 ? 2.077 0.095 -14.323 1.00 86.50 101 ILE A O 1
ATOM 736 N N . ARG A 1 102 ? 1.101 -1.792 -15.079 1.00 89.25 102 ARG A N 1
ATOM 737 C CA . ARG A 1 102 ? -0.271 -1.343 -14.842 1.00 89.25 102 ARG A CA 1
ATOM 738 C C . ARG A 1 102 ? -0.558 -1.387 -13.347 1.00 89.25 102 ARG A C 1
ATOM 740 O O . ARG A 1 102 ? -0.434 -2.433 -12.714 1.00 89.25 102 ARG A O 1
ATOM 747 N N . HIS A 1 103 ? -0.934 -0.244 -12.802 1.00 92.31 103 HIS A N 1
ATOM 748 C CA . HIS A 1 103 ? -1.324 -0.108 -11.412 1.00 92.31 103 HIS A CA 1
ATOM 749 C C . HIS A 1 103 ? -2.470 0.899 -11.295 1.00 92.31 103 HIS A C 1
ATOM 751 O O . HIS A 1 103 ? -2.764 1.648 -12.228 1.00 92.31 103 HIS A O 1
ATOM 757 N N . SER A 1 104 ? -3.163 0.877 -10.168 1.00 93.56 104 SER A N 1
ATOM 758 C CA . SER A 1 104 ? -4.218 1.826 -9.830 1.00 93.56 104 SER A CA 1
ATOM 759 C C . SER A 1 104 ? -4.082 2.194 -8.366 1.00 93.56 104 SER A C 1
ATOM 761 O O . SER A 1 104 ? -3.879 1.319 -7.528 1.00 93.56 104 SER A O 1
ATOM 763 N N . ILE A 1 105 ? -4.198 3.481 -8.060 1.00 94.12 105 ILE A N 1
ATOM 764 C CA .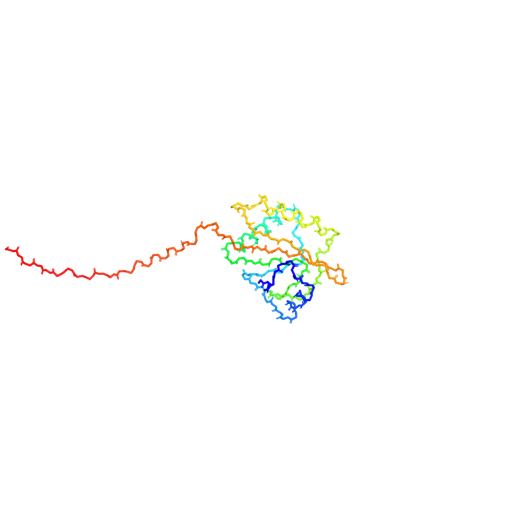 ILE A 1 105 ? -4.111 3.989 -6.694 1.00 94.12 105 ILE A CA 1
ATOM 765 C C . ILE A 1 105 ? -5.483 4.500 -6.285 1.00 94.12 105 ILE A C 1
ATOM 767 O O . ILE A 1 105 ? -6.153 5.186 -7.059 1.00 94.12 105 ILE A O 1
ATOM 771 N N . ARG A 1 106 ? -5.908 4.170 -5.067 1.00 91.81 106 ARG A N 1
ATOM 772 C CA . ARG A 1 106 ? -7.145 4.685 -4.499 1.00 91.81 106 ARG A CA 1
ATOM 773 C C . ARG A 1 106 ? -6.998 5.031 -3.030 1.00 91.81 106 ARG A C 1
ATOM 775 O O . ARG A 1 106 ? -6.534 4.215 -2.244 1.00 91.81 106 ARG A O 1
ATOM 782 N N . SER A 1 107 ? -7.493 6.204 -2.662 1.00 91.50 107 SER A N 1
ATOM 783 C CA . SER A 1 107 ? -7.741 6.589 -1.279 1.00 91.50 107 SER A CA 1
ATOM 784 C C . SER A 1 107 ? -9.146 6.165 -0.832 1.00 91.50 107 SER A C 1
ATOM 786 O O . SER A 1 107 ? -10.125 6.266 -1.576 1.00 91.50 107 SER A O 1
ATOM 788 N N . VAL A 1 108 ? -9.243 5.674 0.399 1.00 89.88 108 VAL A N 1
ATOM 789 C CA . VAL A 1 108 ? -10.493 5.374 1.097 1.00 89.88 108 VAL A CA 1
ATOM 790 C C . VAL A 1 108 ? -10.472 6.150 2.405 1.00 89.88 108 VAL A C 1
ATOM 792 O O . VAL A 1 108 ? -9.686 5.850 3.303 1.00 89.88 108 VAL A O 1
ATOM 795 N N . THR A 1 109 ? -11.316 7.171 2.499 1.00 86.12 109 THR A N 1
ATOM 796 C CA . THR A 1 109 ? -11.502 7.946 3.727 1.00 86.12 109 THR A CA 1
ATOM 797 C C . THR A 1 109 ? -12.492 7.220 4.622 1.00 86.12 109 THR A C 1
ATOM 799 O O . THR A 1 109 ? -13.595 6.896 4.184 1.00 86.12 109 THR A O 1
ATOM 802 N N . THR A 1 110 ? -12.090 6.953 5.862 1.00 80.31 110 THR A N 1
ATOM 803 C CA . THR A 1 110 ? -12.985 6.374 6.869 1.00 80.31 110 THR A CA 1
ATOM 804 C C . THR A 1 110 ? -13.864 7.453 7.496 1.00 80.31 110 THR A C 1
ATOM 806 O O . THR A 1 110 ? -13.474 8.621 7.576 1.00 80.31 110 THR A O 1
ATOM 809 N N . ALA A 1 111 ? -15.037 7.070 7.994 1.00 74.25 111 ALA A N 1
ATOM 810 C CA . ALA A 1 111 ? -15.954 7.955 8.707 1.00 74.25 111 ALA A CA 1
ATOM 811 C C . ALA A 1 111 ? -15.319 8.579 9.963 1.00 74.25 111 ALA A C 1
ATOM 813 O O . ALA A 1 111 ? -15.713 9.666 10.384 1.00 74.25 111 ALA A O 1
ATOM 814 N N . ALA A 1 112 ? -14.314 7.916 10.542 1.00 66.69 112 ALA A N 1
ATOM 815 C CA . ALA A 1 112 ? -13.556 8.401 11.691 1.00 66.69 112 ALA A CA 1
ATOM 816 C C . ALA A 1 112 ? -12.485 9.457 11.335 1.00 66.69 112 ALA A C 1
ATOM 818 O O . ALA A 1 112 ? -11.860 10.012 12.239 1.00 66.69 112 ALA A O 1
ATOM 819 N N . GLY A 1 113 ? -12.232 9.719 10.044 1.00 71.25 113 GLY A N 1
ATOM 820 C CA . GLY A 1 113 ? -11.208 10.655 9.568 1.00 71.25 113 GLY A CA 1
ATOM 821 C C . GLY A 1 113 ? -9.891 10.052 9.043 1.00 71.25 113 GLY A C 1
ATOM 822 O O . GLY A 1 113 ? -9.357 10.621 8.084 1.00 71.25 113 GLY A O 1
ATOM 823 N N . PRO A 1 114 ? -9.333 8.931 9.565 1.00 75.19 114 PRO A N 1
ATOM 824 C CA . PRO A 1 114 ? -8.136 8.352 8.974 1.00 75.19 114 PRO A CA 1
ATOM 825 C C . PRO A 1 114 ? -8.417 7.876 7.553 1.00 75.19 114 PRO A C 1
ATOM 827 O O . PRO A 1 114 ? -9.497 7.381 7.230 1.00 75.19 114 PRO A O 1
ATOM 830 N N . SER A 1 115 ? -7.434 8.035 6.681 1.00 86.31 115 SER A N 1
ATOM 831 C CA . SER A 1 115 ? -7.565 7.629 5.289 1.00 86.31 115 SER A CA 1
ATOM 832 C C . SER A 1 115 ? -6.534 6.580 4.941 1.00 86.31 115 SER A C 1
ATOM 834 O O . SER A 1 115 ? -5.373 6.698 5.323 1.00 86.31 115 SER A O 1
ATOM 836 N N . VAL A 1 116 ? -6.976 5.558 4.226 1.00 91.88 116 VAL A N 1
ATOM 837 C CA . VAL A 1 116 ? -6.163 4.433 3.772 1.00 91.88 116 VAL A CA 1
ATOM 838 C C . VAL A 1 116 ? -5.888 4.615 2.290 1.00 91.88 116 VAL A C 1
ATOM 840 O O . VAL A 1 116 ? -6.775 5.021 1.538 1.00 91.88 116 VAL A O 1
ATOM 843 N N . LEU A 1 117 ? -4.664 4.331 1.860 1.00 94.19 117 LEU A N 1
ATOM 844 C CA . LEU A 1 117 ? -4.276 4.405 0.455 1.00 94.19 117 LEU A CA 1
ATOM 845 C C . LEU A 1 117 ? -3.935 3.006 -0.040 1.00 94.19 117 LEU A C 1
ATOM 847 O O . LEU A 1 117 ? -3.114 2.313 0.544 1.00 94.19 117 LEU A O 1
ATOM 851 N N . ILE A 1 118 ? -4.576 2.591 -1.123 1.00 94.56 118 ILE A N 1
ATOM 852 C CA . ILE A 1 118 ? -4.434 1.259 -1.696 1.00 94.56 118 ILE A CA 1
ATOM 853 C C . ILE A 1 118 ? -3.798 1.398 -3.074 1.00 94.56 118 ILE A C 1
ATOM 855 O O . ILE A 1 118 ? -4.348 2.080 -3.941 1.00 94.56 118 ILE A O 1
ATOM 859 N N . ILE A 1 119 ? -2.669 0.729 -3.293 1.00 95.19 119 ILE A N 1
ATOM 860 C CA . ILE A 1 119 ? -2.046 0.585 -4.610 1.00 95.19 119 ILE A CA 1
ATOM 861 C C . ILE A 1 119 ? -2.299 -0.837 -5.091 1.00 95.19 119 ILE A C 1
ATOM 863 O O . ILE A 1 119 ? -1.713 -1.792 -4.584 1.00 95.19 119 ILE A O 1
ATOM 867 N N . ARG A 1 120 ? -3.161 -0.978 -6.097 1.00 94.94 120 ARG A N 1
ATOM 868 C CA . ARG A 1 120 ? -3.366 -2.243 -6.795 1.00 94.94 120 ARG A CA 1
ATOM 869 C C . ARG A 1 120 ? -2.405 -2.351 -7.954 1.00 94.94 120 ARG A C 1
ATOM 871 O O . ARG A 1 120 ? -2.427 -1.518 -8.857 1.00 94.94 120 ARG A O 1
ATOM 878 N N . VAL A 1 121 ? -1.630 -3.419 -7.968 1.00 93.31 121 VAL A N 1
ATOM 879 C CA . VAL A 1 121 ? -0.724 -3.755 -9.058 1.00 93.31 121 VAL A CA 1
ATOM 880 C C . VAL A 1 121 ? -1.328 -4.899 -9.852 1.00 93.31 121 VAL A C 1
ATOM 882 O O . VAL A 1 121 ? -1.631 -5.961 -9.305 1.00 93.31 121 VAL A O 1
ATOM 885 N N . GLU A 1 122 ? -1.513 -4.693 -11.152 1.00 88.50 122 GLU A N 1
ATOM 886 C CA . GLU A 1 122 ? -1.956 -5.758 -12.043 1.00 88.50 122 GLU A CA 1
ATOM 887 C C . GLU A 1 122 ? -0.784 -6.672 -12.405 1.00 88.50 122 GLU A C 1
ATOM 889 O O . GLU A 1 122 ? 0.378 -6.258 -12.452 1.00 88.50 122 GLU A O 1
ATOM 894 N N . ARG A 1 123 ? -1.093 -7.929 -12.728 1.00 82.44 123 ARG A N 1
ATOM 895 C CA . ARG A 1 123 ? -0.098 -8.845 -13.283 1.00 82.44 123 ARG A CA 1
ATOM 896 C C . ARG A 1 123 ? 0.477 -8.260 -14.574 1.00 82.44 123 ARG A C 1
ATOM 898 O O . ARG A 1 123 ? -0.258 -8.029 -15.538 1.00 82.44 123 ARG A O 1
ATOM 905 N N . SER A 1 124 ? 1.796 -8.087 -14.621 1.00 74.56 124 SER A N 1
ATOM 906 C CA . SER A 1 124 ? 2.473 -7.707 -15.856 1.00 74.56 124 SER A CA 1
ATOM 907 C C . SER A 1 124 ? 2.643 -8.933 -16.753 1.00 74.56 124 SER A C 1
ATOM 909 O O . SER A 1 124 ? 3.157 -9.968 -16.333 1.00 74.56 124 SER A O 1
ATOM 911 N N . TRP A 1 125 ? 2.203 -8.817 -18.007 1.00 62.59 125 TRP A N 1
ATOM 912 C CA . TRP A 1 125 ? 2.363 -9.849 -19.041 1.00 62.59 125 TRP A CA 1
ATOM 913 C C . TRP A 1 125 ? 3.577 -9.600 -19.950 1.00 62.59 125 TRP A C 1
ATOM 915 O O . TRP A 1 125 ? 3.740 -10.288 -20.958 1.00 62.59 125 TRP A O 1
ATOM 925 N N . ALA A 1 126 ? 4.436 -8.627 -19.618 1.00 55.72 126 ALA A N 1
ATOM 926 C CA . ALA A 1 126 ? 5.704 -8.402 -20.312 1.00 55.72 126 ALA A CA 1
ATOM 927 C C . ALA A 1 126 ? 6.665 -9.582 -20.021 1.00 55.72 126 ALA A C 1
ATOM 929 O O . ALA A 1 126 ? 7.379 -9.577 -19.026 1.00 55.72 126 ALA A O 1
ATOM 930 N N . GLY A 1 127 ? 6.570 -10.650 -20.825 1.00 50.53 127 GLY A N 1
ATOM 931 C CA . GLY A 1 127 ? 7.057 -12.009 -20.513 1.00 50.53 127 GLY A CA 1
ATOM 932 C C . GLY A 1 127 ? 8.536 -12.333 -20.824 1.00 50.53 127 GLY A C 1
ATOM 933 O O . GLY A 1 127 ? 9.293 -11.426 -21.158 1.00 50.53 127 GLY A O 1
ATOM 934 N N . PRO A 1 128 ? 8.963 -13.627 -20.783 1.00 48.56 128 PRO A N 1
ATOM 935 C CA . PRO A 1 128 ? 8.197 -14.841 -20.481 1.00 48.56 128 PRO A CA 1
ATOM 936 C C . PRO A 1 128 ? 8.538 -15.467 -19.112 1.00 48.56 128 PRO A C 1
ATOM 938 O O . PRO A 1 128 ? 9.684 -15.470 -18.671 1.00 48.56 128 PRO A O 1
ATOM 941 N N . HIS A 1 129 ? 7.571 -16.162 -18.506 1.00 53.00 129 HIS A N 1
ATOM 942 C CA . HIS A 1 129 ? 7.905 -17.280 -17.624 1.00 53.00 129 HIS A CA 1
ATOM 943 C C . HIS A 1 129 ? 8.469 -18.417 -18.492 1.00 53.00 129 HIS A C 1
ATOM 945 O O . HIS A 1 129 ? 7.721 -19.088 -19.203 1.00 53.00 129 HIS A O 1
ATOM 951 N N . ARG A 1 130 ? 9.778 -18.664 -18.441 1.00 37.44 130 ARG A N 1
ATOM 952 C CA . ARG A 1 130 ? 10.336 -19.969 -18.811 1.00 37.44 130 ARG A CA 1
ATOM 953 C C . ARG A 1 130 ? 11.383 -20.366 -17.777 1.00 37.44 130 ARG A C 1
ATOM 955 O O . ARG A 1 130 ? 12.578 -20.245 -18.012 1.00 37.44 130 ARG A O 1
ATOM 962 N N . SER A 1 131 ? 10.942 -20.899 -16.640 1.00 32.03 131 SER A N 1
ATOM 963 C CA . SER A 1 131 ? 11.739 -21.927 -15.978 1.00 32.03 131 SER A CA 1
ATOM 964 C C . SER A 1 131 ? 11.691 -23.162 -16.878 1.00 32.03 131 SER A C 1
ATOM 966 O O . SER A 1 131 ? 10.850 -24.044 -16.733 1.00 32.03 131 SER A O 1
ATOM 968 N N . SER A 1 132 ? 12.577 -23.223 -17.870 1.00 33.66 132 SER A N 1
ATOM 969 C CA . SER A 1 132 ? 12.904 -24.502 -18.486 1.00 33.66 132 SER A CA 1
ATOM 970 C C . SER A 1 132 ? 13.718 -25.293 -17.469 1.00 33.66 132 SER A C 1
ATOM 972 O O . SER A 1 132 ? 14.944 -25.300 -17.511 1.00 33.66 132 SER A O 1
ATOM 974 N N . MET A 1 133 ? 13.040 -25.974 -16.548 1.00 36.47 133 MET A N 1
ATOM 975 C CA . MET A 1 133 ? 13.568 -27.236 -16.044 1.00 36.47 133 MET A CA 1
ATOM 976 C C . MET A 1 133 ? 13.472 -28.209 -17.216 1.00 36.47 133 MET A C 1
ATOM 978 O O . MET A 1 133 ? 12.470 -28.895 -17.404 1.00 36.47 133 MET A O 1
ATOM 982 N N . ALA A 1 134 ? 14.499 -28.200 -18.064 1.00 39.81 134 ALA A N 1
ATOM 983 C CA . ALA A 1 134 ? 14.751 -29.298 -18.973 1.00 39.81 134 ALA A CA 1
ATOM 984 C C . ALA A 1 134 ? 15.122 -30.502 -18.101 1.00 39.81 134 ALA A C 1
ATOM 986 O O . ALA A 1 134 ? 16.288 -30.739 -17.800 1.00 39.81 134 ALA A O 1
ATOM 987 N N . ALA A 1 135 ? 14.114 -31.249 -17.653 1.00 41.53 135 ALA A N 1
ATOM 988 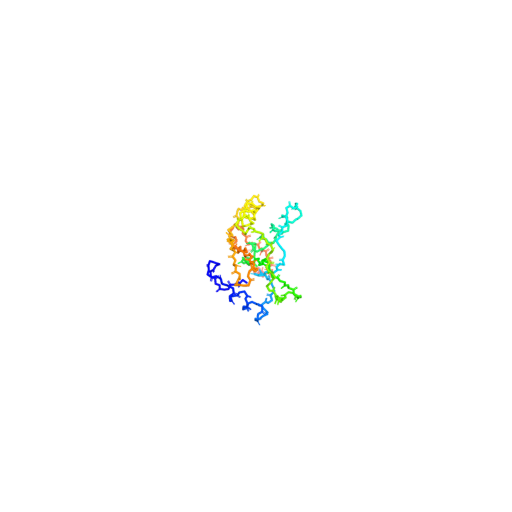C CA . ALA A 1 135 ? 14.320 -32.630 -17.269 1.00 41.53 135 ALA A CA 1
ATOM 989 C C . ALA A 1 135 ? 14.686 -33.374 -18.557 1.00 41.53 135 ALA A C 1
ATOM 991 O O . ALA A 1 135 ? 13.818 -33.852 -19.286 1.00 41.53 135 ALA A O 1
ATOM 992 N N . MET A 1 136 ? 15.985 -33.417 -18.858 1.00 42.38 136 MET A N 1
ATOM 993 C CA . MET A 1 136 ? 16.554 -34.355 -19.813 1.00 42.38 136 MET A CA 1
ATOM 994 C C . MET A 1 136 ? 16.374 -35.750 -19.206 1.00 42.38 136 MET A C 1
ATOM 996 O O . MET A 1 136 ? 17.254 -36.291 -18.541 1.00 42.38 136 MET A O 1
ATOM 1000 N N . THR A 1 137 ? 15.171 -36.299 -19.350 1.00 45.62 137 THR A N 1
ATOM 1001 C CA . THR A 1 137 ? 14.891 -37.692 -19.037 1.00 45.62 137 THR A CA 1
ATOM 1002 C C . THR A 1 137 ? 15.525 -38.521 -20.142 1.00 45.62 137 THR A C 1
ATOM 1004 O O . THR A 1 137 ? 15.051 -38.593 -21.271 1.00 45.62 137 THR A O 1
ATOM 1007 N N . SER A 1 138 ? 16.677 -39.090 -19.801 1.00 51.38 138 SER A N 1
ATOM 1008 C CA . SER A 1 138 ? 17.295 -40.205 -20.505 1.00 51.38 138 SER A CA 1
ATOM 1009 C C . SER A 1 138 ? 16.269 -41.326 -20.681 1.00 51.38 138 SER A C 1
ATOM 1011 O O . SER A 1 138 ? 15.790 -41.848 -19.678 1.00 51.38 138 SER A O 1
ATOM 1013 N N . SER A 1 139 ? 15.917 -41.678 -21.921 1.00 48.56 139 SER A N 1
ATOM 1014 C CA . SER A 1 139 ? 15.497 -43.034 -22.307 1.00 48.56 139 SER A CA 1
ATOM 1015 C C . SER A 1 139 ? 15.167 -43.101 -23.802 1.00 48.56 139 SER A C 1
ATOM 1017 O O . SER A 1 139 ? 14.140 -42.590 -24.229 1.00 48.56 139 SER A O 1
ATOM 1019 N N . MET A 1 140 ? 16.038 -43.749 -24.574 1.00 46.38 140 MET A N 1
ATOM 1020 C CA . MET A 1 140 ? 15.731 -44.606 -25.734 1.00 46.38 140 MET A CA 1
ATOM 1021 C C . MET A 1 140 ? 17.045 -45.358 -26.016 1.00 46.38 140 MET A C 1
ATOM 1023 O O . MET A 1 140 ? 17.969 -44.817 -26.609 1.00 46.38 140 MET A O 1
ATOM 1027 N N . ALA A 1 141 ? 17.343 -46.451 -25.313 1.00 48.59 141 ALA A N 1
ATOM 1028 C CA . ALA A 1 141 ? 16.823 -47.797 -25.555 1.00 48.59 141 ALA A CA 1
ATOM 1029 C C . ALA A 1 141 ? 17.043 -48.269 -27.008 1.00 48.59 141 ALA A C 1
ATOM 1031 O O . ALA A 1 141 ? 16.203 -48.065 -27.873 1.00 48.59 141 ALA A O 1
ATOM 1032 N N . GLY A 1 142 ? 18.185 -48.935 -27.216 1.00 43.12 142 GLY A N 1
ATOM 1033 C CA . GLY A 1 142 ? 18.299 -50.167 -28.002 1.00 43.12 142 GLY A CA 1
ATOM 1034 C C . GLY A 1 142 ? 18.120 -50.084 -29.517 1.00 43.12 142 GLY A C 1
ATOM 1035 O O . GLY A 1 142 ? 17.032 -50.303 -30.033 1.00 43.12 142 GLY A O 1
ATOM 1036 N N . THR A 1 143 ? 19.230 -49.944 -30.239 1.00 53.78 143 THR A N 1
ATOM 1037 C CA . THR A 1 143 ? 19.353 -50.387 -31.636 1.00 53.78 143 THR A CA 1
ATOM 1038 C C . THR A 1 143 ? 19.242 -51.919 -31.698 1.00 53.78 143 THR A C 1
ATOM 1040 O O . THR A 1 143 ? 20.071 -52.585 -31.072 1.00 53.78 143 THR A O 1
ATOM 1043 N N . PRO A 1 144 ? 18.302 -52.529 -32.445 1.00 50.44 144 PRO A N 1
ATOM 1044 C CA . PRO A 1 144 ? 18.417 -53.934 -32.790 1.00 50.44 144 PRO A CA 1
ATOM 1045 C C . PRO A 1 144 ? 19.310 -54.081 -34.027 1.00 50.44 144 PRO A C 1
ATOM 1047 O O . PRO A 1 144 ? 19.209 -53.331 -34.999 1.00 50.44 144 PRO A O 1
ATOM 1050 N N . ALA A 1 145 ? 20.205 -55.061 -33.962 1.00 49.25 145 ALA A N 1
ATOM 1051 C CA . ALA A 1 145 ? 21.068 -55.476 -35.052 1.00 49.25 145 ALA A CA 1
ATOM 1052 C C . ALA A 1 145 ? 20.250 -55.884 -36.290 1.00 49.25 145 ALA A C 1
ATOM 1054 O O . ALA A 1 145 ? 19.333 -56.699 -36.193 1.00 49.25 145 ALA A O 1
ATOM 1055 N N . ALA A 1 146 ? 20.636 -55.374 -37.460 1.00 48.09 146 ALA A N 1
ATOM 1056 C CA . ALA A 1 146 ? 20.224 -55.908 -38.752 1.00 48.09 146 ALA A CA 1
ATOM 1057 C C . ALA A 1 146 ? 21.476 -56.378 -39.497 1.00 48.09 146 ALA A C 1
ATOM 1059 O O . ALA A 1 146 ? 22.273 -55.593 -40.005 1.00 48.09 146 ALA A O 1
ATOM 1060 N N . ASN A 1 147 ? 21.643 -57.694 -39.489 1.00 47.34 147 ASN A N 1
ATOM 1061 C CA . ASN A 1 147 ? 22.612 -58.450 -40.256 1.00 47.34 147 ASN A CA 1
ATOM 1062 C C . ASN A 1 147 ? 22.168 -58.496 -41.728 1.00 47.34 147 ASN A C 1
ATOM 1064 O O . ASN A 1 147 ? 21.183 -59.169 -42.023 1.00 47.34 147 ASN A O 1
ATOM 1068 N N . ILE A 1 148 ? 22.870 -57.801 -42.631 1.00 52.41 148 ILE A N 1
ATOM 1069 C CA . ILE A 1 148 ? 22.832 -58.044 -44.085 1.00 52.41 148 ILE A CA 1
ATOM 1070 C C . ILE A 1 148 ? 24.213 -57.703 -44.669 1.00 52.41 148 ILE A C 1
ATOM 1072 O O . ILE A 1 148 ? 24.456 -56.556 -45.040 1.00 52.41 148 ILE A O 1
ATOM 1076 N N . ARG A 1 149 ? 25.128 -58.674 -44.718 1.00 46.31 149 ARG A N 1
ATOM 1077 C CA . ARG A 1 149 ? 25.591 -59.390 -45.927 1.00 46.31 149 ARG A CA 1
ATOM 1078 C C . ARG A 1 149 ? 26.910 -60.105 -45.657 1.00 46.31 149 ARG A C 1
ATOM 1080 O O . ARG A 1 149 ? 27.828 -59.456 -45.116 1.00 46.31 149 ARG A O 1
#

Organism: NCBI:txid2211140

Secondary structure (DSSP, 8-state):
--SS-GGG--HHHHHHHHHTT---BTTEEEESS---SSHHHHHHHHHHHHHHHHTT-EEEEESEEESSSSEEEE-----S-HHHHHHHHHHHHHHH-SSPPPEEEEEEE-TTS-EEEEEEEPPP--S---------------PPP----

InterPro domains:
  IPR007421 Schlafen, AlbA_2 domain [PF04326] (24-128)
  IPR038461 Schlafen, AlbA_2 domain superfamily [G3DSA:3.30.950.30] (10-139)

=== Feature glossary ===
A reading guide for the features in this record.

Start from the sequence.

  · Sequence gives the chain of amino acids in standard one-letter code (A=alanine, C=cysteine, …, Y=tyrosine), read N→C. It is the only feature that is directly encoded by the gene; all structural features are derived from the folded form of this sequence.

Fold it, and you get atomic coordinates and the backbone conformation that goes with them.

  · Structure coordinates are given as an mmCIF _atom_site loop: one row per atom with element, residue name, chain id, sequence number, and x/y/z position in Å. Only the four main-chain atoms per residue are included here; side chains are omitted to keep the record compact.

  · Backbone dihedral angles. Every residue except chain termini has a φ (preceding-C → N → Cα → C) and a ψ (N → Cα → C → next-N). They are reported in degrees following the IUPAC sign convention. Secondary structure is essentially a statement about which (φ, ψ) basin each residue occupies.

  · Eight-state secondary structure (DSSP): H is the canonical α-helix, G the tighter 3₁₀-helix, I the wider π-helix; E/B are β-structure, T and S are turns and bends, and '-' is everything else. DSSP derives these from the pattern of main-chain N–H···O=C hydrogen bonds, not from the sequence.

  · SS3 is a coarse helix/strand/coil call (letters a/b/c) made by the P-SEA algorithm from inter-Cα distances and dihedrals. It is less detailed than DSSP but needs only Cα positions.

Summarize the fold with a handful of shape descriptors and a per-residue structural alphabet.

  · Radius of gyration (Rg) is the root-mean-square distance of Cα atoms from their centroid — a single number for overall size and compactness. A globular domain of N residues has Rg ≈ 2.2·N^0.38 Å; an extended or disordered chain has a much larger Rg. The Cα contact count is the number of residue pairs whose Cα atoms are within 8 Å and are more than four positions apart in sequence — a standard proxy for tertiary packing density. The bounding box is the smallest axis-aligned box enclosing all Cα atoms.

  · 3Di is Foldseek's structural alphabet. Each residue is assigned one of twenty discrete states based on how its Cα sits relative to its spatial (not sequential) neighbors. Aligning 3Di strings finds structural homologs roughly as well as full 3D superposition, but orders of magnitude faster.

  · Solvent-accessible surface area (SASA) is the area in Å² traced out by the centre of a 1.4 Å probe sphere (a water molecule) rolled over the protein's van der Waals surface (Shrake–Rupley / Lee–Richards construction). Buried residues have near-zero SASA; fully exposed residues can exceed 200 Å². The total SASA scales roughly with the number of surface residues.

Ask how reliable the model is.

  · For AlphaFold models, the B-factor field carries pLDDT — the model's own estimate of local accuracy on a 0–100 scale. Regions with pLDDT<50 should be treated as essentially unmodeled; they often correspond to intrinsically disordered segments.

  · For experimental (PDB) structures, the B-factor (temperature factor) quantifies the positional spread of each atom in the crystal — a combination of thermal vibration and static disorder — in units of Å². High B-factors mark flexible loops or poorly resolved regions; low B-factors mark the rigid, well-ordered core.

  · Predicted Aligned Error (PAE) is an AlphaFold confidence matrix: entry (i, j) is the expected error in the position of residue j, in ångströms, when the prediction is superimposed on the true structure at residue i. Low PAE within a block of residues means that block is internally rigid and well-predicted; high PAE between two blocks means their relative placement is uncertain even if each block individually is confident.

Place it in context: what it resembles, what it is annotated as, and how it looks.

  · Structural nearest neighbors (via Foldseek easy-search vs the PDB). Reported per hit: target PDB id, E-value, and alignment TM-score. A TM-score above ~0.5 is the conventional threshold for 'same fold'.

  · Functional annotations link the protein to curated databases. InterPro entries identify conserved domains and families by matching the sequence against member-database signatures (Pfam, PROSITE, CDD, …). Gene Ontology (GO) terms describe molecular function, biological process, and cellular component in a controlled vocabulary. CATH places the structure in a hierarchical fold classification (Class/Architecture/Topology/Homologous-superfamily). The organism is the source species.

  · The contact map is a binary N×N matrix image: pixel (i, j) is dark where Cα_i and Cα_j are within 8 Å and |i−j|>4. Because the |i−j|>4 filter removes local helical contacts, off-diagonal stripes parallel to the main diagonal indicate parallel β-sheets; stripes perpendicular to it indicate antiparallel β-sheets. The Ramachandran plot scatters every residue's (φ, ψ) pair against the sterically allowed regions. The PAE heatmap renders the predicted-aligned-error matrix.

  · Six rendered views show the 3D structure from the faces of a cube — i.e. along ±x, ±y, ±z. Rendering representation is drawn randomly per protein from cartoon (secondary-structure ribbons), sticks (backbone bonds), or molecular surface; coloring is either N→C rainbow (blue at the N-terminus through red at the C-terminus) or one color per chain.